Protein AF-A0A3S0EUJ0-F1 (afdb_monomer_lite)

pLDDT: mean 87.44, std 11.28, range [55.72, 98.38]

Foldseek 3Di:
DPPLLVVLLVVVCVVPPLPVPDDPVNLVVQLVVLVVQLVVLVCCLPVDDDDDDDPVNVVSVVSNVVSVSNNSSSVVVSVVSVVVVVD

Sequence (87 aa):
MCIEIAKERNSQDRKFPQNGKNTLAEWMLILSEEVGEAAKEACDTHFHPTPPEEVRTRILWRKLRYELIQVAAVTIVIIEWIDKKIG

Structure (mmCIF, N/CA/C/O backbone):
data_AF-A0A3S0EUJ0-F1
#
_entry.id   AF-A0A3S0EUJ0-F1
#
loop_
_atom_site.group_PDB
_atom_site.id
_atom_site.type_symbol
_atom_site.label_atom_id
_atom_site.label_alt_id
_atom_site.label_comp_id
_atom_site.label_asym_id
_atom_site.label_entity_id
_atom_site.label_seq_id
_atom_site.pdbx_PDB_ins_code
_atom_site.Cartn_x
_atom_site.Cartn_y
_atom_site.Cartn_z
_atom_site.occupancy
_atom_site.B_iso_or_equiv
_atom_site.auth_seq_id
_atom_site.auth_comp_id
_atom_site.auth_asym_id
_atom_site.auth_atom_id
_atom_site.pdbx_PDB_model_num
ATOM 1 N N . MET A 1 1 ? 2.523 -13.455 7.002 1.00 58.38 1 MET A N 1
ATOM 2 C CA . MET A 1 1 ? 2.583 -12.090 6.431 1.00 58.38 1 MET A CA 1
ATOM 3 C C . MET A 1 1 ? 4.025 -11.790 6.038 1.00 58.38 1 MET A C 1
ATOM 5 O O . MET A 1 1 ? 4.907 -12.088 6.835 1.00 58.38 1 MET A O 1
ATOM 9 N N . CYS A 1 2 ? 4.297 -11.287 4.827 1.00 81.56 2 CYS A N 1
ATOM 10 C CA . CYS A 1 2 ? 5.662 -10.906 4.432 1.00 81.56 2 CYS A CA 1
ATOM 11 C C . CYS A 1 2 ? 6.219 -9.861 5.411 1.00 81.56 2 CYS A C 1
ATOM 13 O O . CYS A 1 2 ? 5.538 -8.885 5.712 1.00 81.56 2 CYS A O 1
ATOM 15 N N . ILE A 1 3 ? 7.456 -10.046 5.886 1.00 89.00 3 ILE A N 1
ATOM 16 C CA . ILE A 1 3 ? 8.117 -9.139 6.846 1.00 89.00 3 ILE A CA 1
ATOM 17 C C . ILE A 1 3 ? 8.097 -7.683 6.351 1.00 89.00 3 ILE A C 1
ATOM 19 O O . ILE A 1 3 ? 7.953 -6.761 7.146 1.00 89.00 3 ILE A O 1
ATOM 23 N N . GLU A 1 4 ? 8.211 -7.468 5.041 1.00 91.19 4 GLU A N 1
ATOM 24 C CA . GLU A 1 4 ? 8.161 -6.132 4.439 1.00 91.19 4 GLU A CA 1
ATOM 25 C C . GLU A 1 4 ? 6.773 -5.488 4.524 1.00 91.19 4 GLU A C 1
ATOM 27 O O . GLU A 1 4 ? 6.708 -4.296 4.785 1.00 91.19 4 GLU A O 1
ATOM 32 N N . ILE A 1 5 ? 5.681 -6.256 4.415 1.00 91.75 5 ILE A N 1
ATOM 33 C CA . ILE A 1 5 ? 4.317 -5.731 4.615 1.00 91.75 5 ILE A CA 1
ATOM 34 C C . ILE A 1 5 ? 4.139 -5.288 6.066 1.00 91.75 5 ILE A C 1
ATOM 36 O O . ILE A 1 5 ? 3.615 -4.213 6.316 1.00 91.75 5 ILE A O 1
ATOM 40 N N . ALA A 1 6 ? 4.628 -6.073 7.032 1.00 91.00 6 ALA A N 1
ATOM 41 C CA . ALA A 1 6 ? 4.571 -5.687 8.443 1.00 91.00 6 ALA A CA 1
ATOM 42 C C . ALA A 1 6 ? 5.377 -4.404 8.723 1.00 91.00 6 ALA A C 1
ATOM 44 O O . ALA A 1 6 ? 4.936 -3.535 9.474 1.00 91.00 6 ALA A O 1
ATOM 45 N N . LYS A 1 7 ? 6.557 -4.269 8.100 1.00 92.62 7 LYS A N 1
ATOM 46 C CA . LYS A 1 7 ? 7.378 -3.053 8.186 1.00 92.62 7 LYS A CA 1
ATOM 47 C C . LYS A 1 7 ? 6.680 -1.854 7.553 1.00 92.62 7 LYS A C 1
ATOM 49 O O . LYS A 1 7 ? 6.665 -0.797 8.176 1.00 92.62 7 LYS A O 1
ATOM 54 N N . GLU A 1 8 ? 6.107 -2.020 6.364 1.00 93.62 8 GLU A N 1
ATOM 55 C CA . GLU A 1 8 ? 5.410 -0.936 5.676 1.00 93.62 8 GLU A CA 1
ATOM 56 C C . GLU A 1 8 ? 4.137 -0.541 6.418 1.00 93.62 8 GLU A C 1
ATOM 58 O O . GLU A 1 8 ? 3.938 0.634 6.678 1.00 93.62 8 GLU A O 1
ATOM 63 N N . ARG A 1 9 ? 3.347 -1.490 6.921 1.00 92.19 9 ARG A N 1
ATOM 64 C CA . ARG A 1 9 ? 2.199 -1.198 7.792 1.00 92.19 9 ARG A CA 1
ATOM 65 C C . ARG A 1 9 ? 2.595 -0.326 8.989 1.00 92.19 9 ARG A C 1
ATOM 67 O O . ARG A 1 9 ? 1.913 0.642 9.302 1.00 92.19 9 ARG A O 1
ATOM 74 N N . ASN A 1 10 ? 3.727 -0.614 9.635 1.00 90.06 10 ASN A N 1
ATOM 75 C CA . ASN A 1 10 ? 4.231 0.219 10.735 1.00 90.06 10 ASN A CA 1
ATOM 76 C C . ASN A 1 10 ? 4.743 1.596 10.270 1.00 90.06 10 ASN A C 1
ATOM 78 O O . ASN A 1 10 ? 4.792 2.533 11.068 1.00 90.06 10 ASN A O 1
ATOM 82 N N . SER A 1 11 ? 5.165 1.728 9.010 1.00 90.38 11 SER A N 1
ATOM 83 C CA . SER A 1 11 ? 5.548 3.010 8.408 1.00 90.38 11 SER A CA 1
ATOM 84 C C . SER A 1 11 ? 4.306 3.860 8.102 1.00 90.38 11 SER A C 1
ATOM 86 O O . SER A 1 11 ? 4.316 5.067 8.356 1.00 90.38 11 SER A O 1
ATOM 88 N N . GLN A 1 12 ? 3.216 3.221 7.667 1.00 88.00 12 GLN A N 1
ATOM 89 C CA . GLN A 1 12 ? 1.934 3.855 7.369 1.00 88.00 12 GLN A CA 1
ATOM 90 C C . GLN A 1 12 ? 1.316 4.509 8.611 1.00 88.00 12 GLN A C 1
ATOM 92 O O . GLN A 1 12 ? 0.783 5.604 8.498 1.00 88.00 12 GLN A O 1
ATOM 97 N N . ASP A 1 13 ? 1.514 3.961 9.817 1.00 85.38 13 ASP A N 1
ATOM 98 C CA . ASP A 1 13 ? 1.102 4.627 11.069 1.00 85.38 13 ASP A CA 1
ATOM 99 C C . ASP A 1 13 ? 1.786 5.998 11.282 1.00 85.38 13 ASP A C 1
ATOM 101 O O . ASP A 1 13 ? 1.249 6.864 11.976 1.00 85.38 13 ASP A O 1
ATOM 105 N N . ARG A 1 14 ? 2.974 6.218 10.694 1.00 86.12 14 ARG A N 1
ATOM 106 C CA . ARG A 1 14 ? 3.671 7.518 10.732 1.00 86.12 14 ARG A CA 1
ATOM 107 C C . ARG A 1 14 ? 3.178 8.467 9.643 1.00 86.12 14 ARG A C 1
ATOM 109 O O . ARG A 1 14 ? 3.088 9.663 9.905 1.00 86.12 14 ARG A O 1
ATOM 116 N N . LYS A 1 15 ? 2.897 7.944 8.442 1.00 84.38 15 LYS A N 1
ATOM 117 C CA . LYS A 1 15 ? 2.373 8.709 7.294 1.00 84.38 15 LYS A CA 1
ATOM 118 C C . LYS A 1 15 ? 0.925 9.155 7.548 1.00 84.38 15 LYS A C 1
ATOM 120 O O . LYS A 1 15 ? 0.593 10.322 7.370 1.00 84.38 15 LYS A O 1
ATOM 125 N N . PHE A 1 16 ? 0.098 8.235 8.039 1.00 83.94 16 PHE A N 1
ATOM 126 C CA . PHE A 1 16 ? -1.337 8.391 8.257 1.00 83.94 16 PHE A CA 1
ATOM 127 C C . PHE A 1 16 ? -1.722 7.880 9.654 1.00 83.94 16 PHE A C 1
ATOM 129 O O . PHE A 1 16 ? -2.193 6.751 9.813 1.00 83.94 16 PHE A O 1
ATOM 136 N N . PRO A 1 17 ? -1.532 8.700 10.703 1.00 80.38 17 PRO A N 1
ATOM 137 C CA . PRO A 1 17 ? -1.819 8.284 12.068 1.00 80.38 17 PRO A CA 1
ATOM 138 C C . PRO A 1 17 ? -3.286 7.884 12.257 1.00 80.38 17 PRO A C 1
ATOM 140 O O . PRO A 1 17 ? -4.195 8.670 11.992 1.00 80.38 17 PRO A O 1
ATOM 143 N N . GLN A 1 18 ? -3.529 6.701 12.826 1.00 75.62 18 GLN A N 1
ATOM 144 C CA . GLN A 1 18 ? -4.872 6.229 13.190 1.00 75.62 18 GLN A CA 1
ATOM 145 C C . GLN A 1 18 ? -5.415 6.909 14.469 1.00 75.6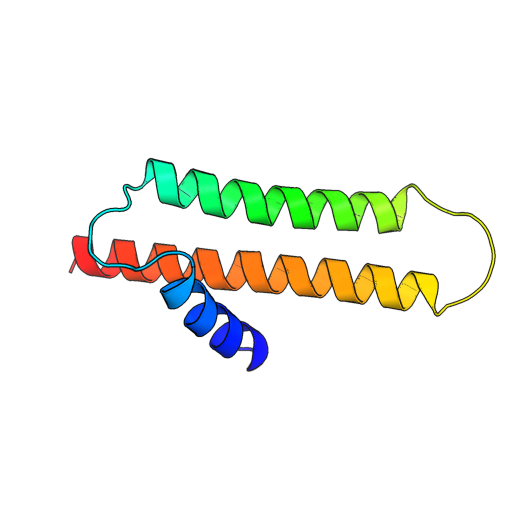2 18 GLN A C 1
ATOM 147 O O . GLN A 1 18 ? -5.933 6.255 15.371 1.00 75.62 18 GLN A O 1
ATOM 152 N N . ASN A 1 19 ? -5.295 8.233 14.580 1.00 76.50 19 ASN A N 1
ATOM 153 C CA . ASN A 1 19 ? -5.740 9.020 15.741 1.00 76.50 19 ASN A CA 1
ATOM 154 C C . ASN A 1 19 ? -7.225 9.439 15.670 1.00 76.50 19 ASN A C 1
ATOM 156 O O . ASN A 1 19 ? -7.644 10.349 16.382 1.00 76.50 19 ASN A O 1
ATOM 160 N N . GLY A 1 20 ? -8.009 8.805 14.793 1.00 69.44 20 GLY A N 1
ATOM 161 C CA . GLY A 1 20 ? -9.436 9.081 14.612 1.00 69.44 20 GLY A CA 1
ATOM 162 C C . GLY A 1 20 ? -9.766 10.262 13.696 1.00 69.44 20 GLY A C 1
ATOM 163 O O . GLY A 1 20 ? -10.946 10.535 13.501 1.00 69.44 20 GLY A O 1
ATOM 164 N N . LYS A 1 21 ? -8.767 10.942 13.116 1.00 77.88 21 LYS A N 1
ATOM 165 C CA . LYS A 1 21 ? -9.001 12.058 12.183 1.00 77.88 21 LYS A CA 1
ATOM 166 C C . LYS A 1 21 ? -9.419 11.610 10.783 1.00 77.88 21 LYS A C 1
ATOM 168 O O . LYS A 1 21 ? -10.192 12.315 10.153 1.00 77.88 21 LYS A O 1
ATOM 173 N N . ASN A 1 22 ? -8.953 10.443 10.340 1.00 86.25 22 ASN A N 1
ATOM 174 C CA . ASN A 1 22 ? -9.253 9.936 9.005 1.00 86.25 22 ASN A CA 1
ATOM 175 C C . ASN A 1 22 ? -10.645 9.288 8.960 1.00 86.25 22 ASN A C 1
ATOM 177 O O . ASN A 1 22 ? -10.974 8.406 9.764 1.00 86.25 22 ASN A O 1
ATOM 181 N N . THR A 1 23 ? -11.442 9.716 7.992 1.00 92.19 23 THR A N 1
ATOM 182 C CA . THR A 1 23 ? -12.727 9.154 7.578 1.00 92.19 23 THR 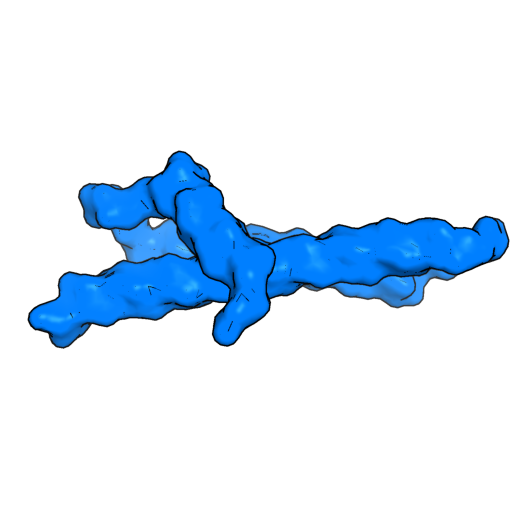A CA 1
ATOM 183 C C . THR A 1 23 ? -12.531 7.954 6.651 1.00 92.19 23 THR A C 1
ATOM 185 O O . THR A 1 23 ? -11.458 7.750 6.085 1.00 92.19 23 THR A O 1
ATOM 188 N N . LEU A 1 24 ? -13.591 7.164 6.437 1.00 91.88 24 LEU A N 1
ATOM 189 C CA . LEU A 1 24 ? -13.555 6.080 5.448 1.00 91.88 24 LEU A CA 1
ATOM 190 C C . LEU A 1 24 ? -13.236 6.610 4.040 1.00 91.88 24 LEU A C 1
ATOM 192 O O . LEU A 1 24 ? -12.509 5.962 3.299 1.00 91.88 24 LEU A O 1
ATOM 196 N N . ALA A 1 25 ? -13.743 7.793 3.681 1.00 95.00 25 ALA A N 1
ATOM 197 C CA . ALA A 1 25 ? -13.473 8.401 2.381 1.00 95.00 25 ALA A CA 1
ATOM 198 C C . ALA A 1 25 ? -11.982 8.731 2.200 1.00 95.00 25 ALA A C 1
ATOM 200 O O . ALA A 1 25 ? -11.417 8.423 1.155 1.00 95.00 25 ALA A O 1
ATOM 201 N N . GLU A 1 26 ? -11.330 9.289 3.223 1.00 93.75 26 GLU A N 1
ATOM 202 C CA . GLU A 1 26 ? -9.886 9.566 3.194 1.00 93.75 26 GLU A CA 1
ATOM 203 C C . GLU A 1 26 ? -9.062 8.278 3.142 1.00 93.75 26 GLU A C 1
ATOM 205 O O . GLU A 1 26 ? -8.091 8.199 2.398 1.00 93.75 26 GLU A O 1
ATOM 210 N N . TRP A 1 27 ? -9.477 7.232 3.857 1.00 94.44 27 TRP A N 1
ATOM 211 C CA . TRP A 1 27 ? -8.836 5.923 3.753 1.00 94.44 27 TRP A CA 1
ATOM 212 C C . TRP A 1 27 ? -8.947 5.314 2.356 1.00 94.44 27 TRP A C 1
ATOM 214 O O . TRP A 1 27 ? -7.960 4.810 1.824 1.00 94.44 27 TRP A O 1
ATOM 224 N N . MET A 1 28 ? -10.125 5.396 1.736 1.00 97.12 28 MET A N 1
ATOM 225 C CA . MET A 1 28 ? -10.319 4.929 0.363 1.00 97.12 28 MET A CA 1
ATOM 226 C C . MET A 1 28 ? -9.541 5.775 -0.649 1.00 97.12 28 MET A C 1
ATOM 228 O O . MET A 1 28 ? -9.074 5.227 -1.646 1.00 97.12 28 MET A O 1
ATOM 232 N N . LEU A 1 29 ? -9.362 7.076 -0.394 1.00 95.81 29 LEU A N 1
ATOM 233 C CA . LEU A 1 29 ? -8.499 7.946 -1.194 1.00 95.81 29 LEU A CA 1
ATOM 234 C C . LEU A 1 29 ? -7.040 7.477 -1.121 1.00 95.81 29 LEU A C 1
ATOM 236 O O . LEU A 1 29 ? -6.428 7.266 -2.162 1.00 95.81 29 LEU A O 1
ATOM 240 N N . ILE A 1 30 ? -6.516 7.251 0.089 1.00 94.94 30 ILE A N 1
ATOM 241 C CA . ILE A 1 30 ? -5.144 6.761 0.298 1.00 94.94 30 ILE A CA 1
ATOM 242 C C . ILE A 1 30 ? -4.956 5.406 -0.392 1.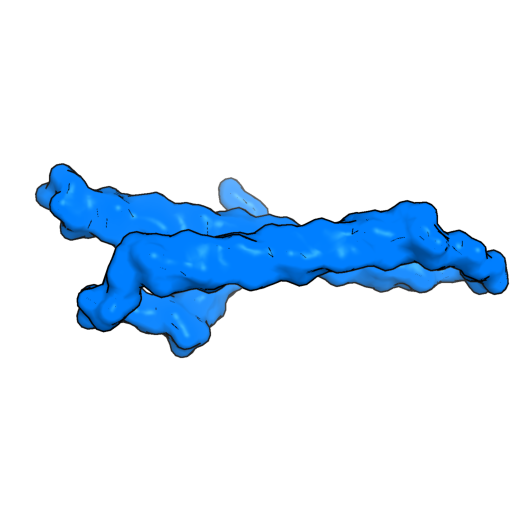00 94.94 30 ILE A C 1
ATOM 244 O O . ILE A 1 30 ? -4.001 5.225 -1.135 1.00 94.94 30 ILE A O 1
ATOM 248 N N . LEU A 1 31 ? -5.892 4.468 -0.220 1.00 97.31 31 LEU A N 1
ATOM 249 C CA . LEU A 1 31 ? -5.828 3.173 -0.903 1.00 97.31 31 LEU A CA 1
ATOM 250 C C . LEU A 1 31 ? -5.839 3.321 -2.431 1.00 97.31 31 LEU A C 1
ATOM 252 O O . LEU A 1 31 ? -5.120 2.603 -3.121 1.00 97.31 31 LEU A O 1
ATOM 256 N N . SER A 1 32 ? -6.657 4.234 -2.959 1.00 98.19 32 SER A N 1
ATOM 257 C CA . SER A 1 32 ? -6.753 4.469 -4.403 1.00 98.19 32 SER A CA 1
ATOM 258 C C . SER A 1 32 ? -5.460 5.040 -4.980 1.00 98.19 32 SER A C 1
ATOM 260 O O . SER A 1 32 ? -5.099 4.667 -6.094 1.00 98.19 32 SER A O 1
ATOM 262 N N . GLU A 1 33 ? -4.758 5.891 -4.230 1.00 97.50 33 GLU A N 1
ATOM 263 C CA . GLU A 1 33 ? -3.444 6.415 -4.617 1.00 97.50 33 GLU A CA 1
ATOM 264 C C . GLU A 1 33 ? -2.432 5.273 -4.784 1.00 97.50 33 GLU A C 1
ATOM 266 O O . GLU A 1 33 ? -1.878 5.100 -5.867 1.00 97.50 33 GLU A O 1
ATOM 271 N N . GLU A 1 34 ? -2.285 4.414 -3.769 1.00 97.62 34 GLU A N 1
ATOM 272 C CA . GLU A 1 34 ? -1.342 3.283 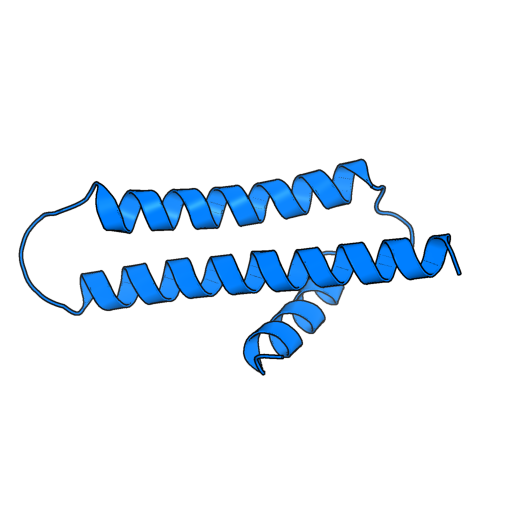-3.805 1.00 97.62 34 GLU A CA 1
ATOM 273 C C . GLU A 1 34 ? -1.682 2.285 -4.931 1.00 97.62 34 GLU A C 1
ATOM 275 O O . GLU A 1 34 ? -0.805 1.735 -5.602 1.00 97.62 34 GLU A O 1
ATOM 280 N N . VAL A 1 35 ? -2.978 2.054 -5.185 1.00 98.38 35 VAL A N 1
ATOM 281 C CA . VAL A 1 35 ? -3.435 1.235 -6.323 1.00 98.38 35 VAL A CA 1
ATOM 282 C C . VAL A 1 35 ? -3.089 1.905 -7.655 1.00 98.38 35 VAL A C 1
ATOM 284 O O . VAL A 1 35 ? -2.702 1.215 -8.600 1.00 98.38 35 VAL A O 1
ATOM 287 N N . GLY A 1 36 ? -3.210 3.229 -7.743 1.00 98.06 36 GLY A N 1
ATOM 288 C CA . GLY A 1 36 ? -2.825 4.016 -8.911 1.00 98.06 36 GLY A CA 1
ATOM 289 C C . GLY A 1 36 ? -1.327 3.930 -9.207 1.00 98.06 36 GLY A C 1
ATOM 290 O O . GLY A 1 36 ? -0.947 3.708 -10.359 1.00 98.06 36 GLY A O 1
ATOM 291 N N . GLU A 1 37 ? -0.479 4.024 -8.181 1.00 97.50 37 GLU A N 1
ATOM 292 C CA . GLU A 1 37 ? 0.974 3.852 -8.309 1.00 97.50 37 GLU A CA 1
ATOM 293 C C . GLU A 1 37 ? 1.331 2.433 -8.775 1.00 97.50 37 GLU A C 1
ATOM 295 O O . GLU A 1 37 ? 2.075 2.264 -9.747 1.00 97.50 37 GLU A O 1
ATOM 300 N N . ALA A 1 38 ? 0.716 1.404 -8.183 1.00 97.75 38 ALA A N 1
ATOM 301 C CA . ALA A 1 38 ? 0.900 0.022 -8.623 1.00 97.75 38 ALA A CA 1
ATOM 302 C C . ALA A 1 38 ? 0.451 -0.192 -10.081 1.00 97.75 38 ALA A C 1
ATOM 304 O O . ALA A 1 38 ? 1.143 -0.857 -10.858 1.00 97.75 38 ALA A O 1
ATOM 305 N N . ALA A 1 39 ? -0.684 0.388 -10.483 1.00 97.00 39 ALA A N 1
ATOM 306 C CA . ALA A 1 39 ? -1.183 0.309 -11.853 1.00 97.00 39 ALA A CA 1
ATOM 307 C C . ALA A 1 39 ? -0.239 1.002 -12.844 1.00 97.00 39 ALA A C 1
ATOM 309 O O . ALA A 1 39 ? 0.030 0.465 -13.921 1.00 97.00 39 ALA A O 1
ATOM 310 N N . LYS A 1 40 ? 0.312 2.162 -12.473 1.00 95.06 40 LYS A N 1
ATOM 311 C CA . LYS A 1 40 ? 1.312 2.872 -13.272 1.00 95.06 40 LYS A CA 1
ATOM 312 C C . LYS A 1 40 ? 2.570 2.029 -13.472 1.00 95.06 40 LYS A C 1
ATOM 314 O O . LYS A 1 40 ? 2.986 1.847 -14.611 1.00 95.06 40 LYS A O 1
ATOM 319 N N . GLU A 1 41 ? 3.142 1.468 -12.408 1.00 93.88 41 GLU A N 1
ATOM 320 C CA . GLU A 1 41 ? 4.357 0.644 -12.506 1.00 93.88 41 GLU A CA 1
ATOM 321 C C . GLU A 1 41 ? 4.110 -0.663 -13.290 1.00 93.88 41 GLU A C 1
ATOM 323 O O . GLU A 1 41 ? 4.985 -1.140 -14.020 1.00 93.88 41 GLU A O 1
ATOM 328 N N . ALA A 1 42 ? 2.895 -1.221 -13.227 1.00 91.75 42 ALA A N 1
ATOM 329 C CA . ALA A 1 42 ? 2.488 -2.338 -14.081 1.00 91.75 42 ALA A CA 1
ATOM 330 C C . ALA A 1 42 ? 2.410 -1.935 -15.565 1.00 91.75 42 ALA A C 1
ATOM 332 O O . ALA A 1 42 ? 2.933 -2.649 -16.426 1.00 91.75 42 ALA A O 1
ATOM 333 N N . CYS A 1 43 ? 1.815 -0.778 -15.870 1.00 90.50 43 CYS A N 1
ATOM 334 C CA . CYS A 1 43 ? 1.788 -0.218 -17.221 1.00 90.50 43 CYS A CA 1
ATOM 335 C C . CYS A 1 43 ? 3.200 0.063 -17.741 1.00 90.50 43 CYS A C 1
ATOM 337 O O . CYS A 1 43 ? 3.509 -0.306 -18.870 1.00 90.50 43 CYS A O 1
ATOM 339 N N . ASP A 1 44 ? 4.079 0.637 -16.920 1.00 86.44 44 ASP A N 1
ATOM 340 C CA . ASP A 1 44 ? 5.469 0.902 -17.292 1.00 86.44 44 ASP A CA 1
ATOM 341 C C . ASP A 1 44 ? 6.244 -0.393 -17.564 1.00 86.44 44 ASP A C 1
ATOM 343 O O . ASP A 1 44 ? 7.055 -0.448 -18.488 1.00 86.44 44 ASP A O 1
ATOM 347 N N . THR A 1 45 ? 5.942 -1.466 -16.828 1.00 80.62 45 THR A N 1
ATOM 348 C CA . THR A 1 45 ? 6.504 -2.802 -17.077 1.00 80.62 45 THR A CA 1
ATOM 349 C C . THR A 1 45 ? 6.036 -3.398 -18.411 1.00 80.62 45 THR A C 1
ATOM 351 O O . THR A 1 45 ? 6.798 -4.119 -19.054 1.00 80.62 45 THR A O 1
ATOM 354 N N . HIS A 1 46 ? 4.802 -3.114 -18.841 1.00 80.38 46 HIS A N 1
ATOM 355 C CA . HIS A 1 46 ? 4.193 -3.726 -20.026 1.00 80.38 46 HIS A CA 1
ATOM 356 C C . HIS A 1 46 ? 4.372 -2.906 -21.317 1.00 80.38 46 HIS A C 1
ATOM 358 O O . HIS A 1 46 ? 4.692 -3.467 -22.364 1.00 80.38 46 HIS A O 1
ATOM 364 N N . PHE A 1 47 ? 4.172 -1.586 -21.255 1.00 80.88 47 PHE A N 1
ATOM 365 C CA . PHE A 1 47 ? 4.062 -0.705 -22.424 1.00 80.88 47 PHE A CA 1
ATOM 366 C C . PHE A 1 47 ? 5.344 0.061 -22.777 1.00 80.88 47 PHE A C 1
ATOM 368 O O . PHE A 1 47 ? 5.394 0.657 -23.853 1.00 80.88 47 PHE A O 1
ATOM 375 N N . HIS A 1 48 ? 6.401 0.011 -21.955 1.00 70.38 48 HIS A N 1
ATOM 376 C CA . HIS A 1 48 ? 7.707 0.605 -22.281 1.00 70.38 48 HIS A CA 1
ATOM 377 C C . HIS A 1 48 ? 8.794 -0.439 -22.649 1.00 70.38 48 HIS A C 1
ATOM 379 O O . HIS A 1 48 ? 9.787 -0.572 -21.925 1.00 70.38 48 HIS A O 1
ATOM 385 N N . PRO A 1 49 ? 8.688 -1.163 -23.786 1.00 62.12 49 PRO A N 1
ATOM 386 C CA . PRO A 1 49 ? 9.765 -2.012 -24.280 1.00 62.12 49 PRO A CA 1
ATOM 387 C C . PRO A 1 49 ? 10.738 -1.200 -25.158 1.00 62.12 49 PRO A C 1
ATOM 389 O O . PRO A 1 49 ? 10.414 -0.786 -26.267 1.00 62.12 49 PRO A O 1
ATOM 392 N N . THR A 1 50 ? 11.96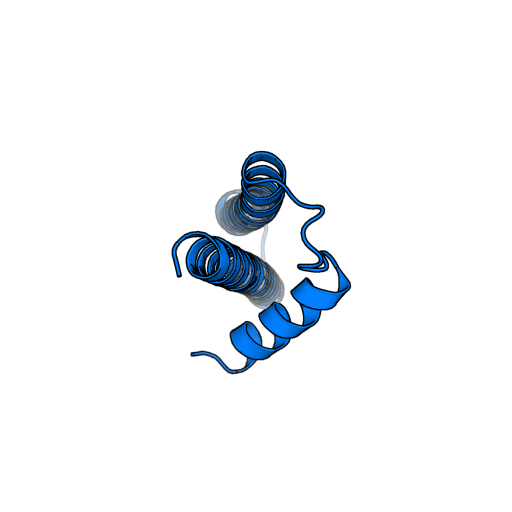9 -0.977 -24.696 1.00 55.72 50 THR A N 1
ATOM 393 C CA . THR A 1 50 ? 13.112 -0.610 -25.566 1.00 55.72 50 THR A CA 1
ATOM 394 C C . THR A 1 50 ? 14.398 -1.282 -25.033 1.00 55.72 50 THR A C 1
ATOM 396 O O . THR A 1 50 ? 14.511 -1.437 -23.814 1.00 55.72 50 THR A O 1
ATOM 399 N N . PRO A 1 51 ? 15.333 -1.752 -25.895 1.00 55.91 51 PRO A N 1
ATOM 400 C CA . PRO A 1 51 ? 16.222 -2.898 -25.600 1.00 55.91 51 PRO A CA 1
ATOM 401 C C . PRO A 1 51 ? 17.647 -2.512 -25.127 1.00 55.91 51 PRO A C 1
ATOM 403 O O . PRO A 1 51 ? 18.033 -1.359 -25.321 1.00 55.91 51 PRO A O 1
ATOM 406 N N . PRO A 1 52 ? 18.508 -3.477 -24.710 1.00 63.97 52 PRO A N 1
ATOM 407 C CA . PRO A 1 52 ? 18.378 -4.500 -23.654 1.00 63.97 52 PRO A CA 1
ATOM 408 C C . PRO A 1 52 ? 19.062 -4.002 -22.336 1.00 63.97 52 PRO A C 1
ATOM 410 O O . PRO A 1 52 ? 19.610 -2.906 -22.308 1.00 63.97 52 PRO A O 1
ATOM 413 N N . GLU A 1 53 ? 19.090 -4.642 -21.160 1.00 64.06 53 GLU A N 1
ATOM 414 C CA . GLU A 1 53 ? 18.934 -6.040 -20.740 1.00 64.06 53 GLU A CA 1
ATOM 415 C C . GLU A 1 53 ? 18.635 -6.050 -19.218 1.00 64.06 53 GLU A C 1
ATOM 417 O O . GLU A 1 53 ? 19.206 -5.241 -18.487 1.00 64.06 53 GLU A O 1
ATOM 422 N N . GLU A 1 54 ? 17.749 -6.938 -18.754 1.00 59.47 54 GLU A N 1
ATOM 423 C CA . GLU A 1 54 ? 17.489 -7.420 -17.372 1.00 59.47 54 GLU A CA 1
ATOM 424 C C . GLU A 1 54 ? 17.431 -6.450 -16.173 1.00 59.47 54 GLU A C 1
ATOM 426 O O . GLU A 1 54 ? 16.494 -6.514 -15.373 1.00 59.47 54 GLU A O 1
ATOM 431 N N . VAL A 1 55 ? 18.407 -5.562 -15.995 1.00 64.81 55 VAL A N 1
ATOM 432 C CA . VAL A 1 55 ? 18.509 -4.625 -14.870 1.00 64.81 55 VAL A CA 1
ATOM 433 C C . VAL A 1 55 ? 17.298 -3.695 -14.826 1.00 64.81 55 VAL A C 1
ATOM 435 O O . VAL A 1 55 ? 16.715 -3.509 -13.758 1.00 64.81 55 VAL A O 1
ATOM 438 N N . ARG A 1 56 ? 16.862 -3.167 -15.979 1.00 72.19 56 ARG A N 1
ATOM 439 C CA . ARG A 1 56 ? 15.667 -2.310 -16.064 1.00 72.19 56 ARG A CA 1
ATOM 440 C C . ARG A 1 56 ? 14.405 -3.085 -15.687 1.00 72.19 56 ARG A C 1
ATOM 442 O O . ARG A 1 56 ? 13.638 -2.616 -14.855 1.00 72.19 56 ARG A O 1
ATOM 449 N N . THR A 1 57 ? 14.242 -4.294 -16.217 1.00 76.44 57 THR A N 1
ATOM 450 C CA . THR A 1 57 ? 13.117 -5.181 -15.896 1.00 76.44 57 THR A CA 1
ATOM 451 C C . THR A 1 57 ? 13.081 -5.493 -14.403 1.00 76.44 57 THR A C 1
ATOM 453 O O . THR A 1 57 ? 12.045 -5.346 -13.763 1.00 76.44 57 THR A O 1
ATOM 456 N N . ARG A 1 58 ? 14.226 -5.826 -13.795 1.00 81.62 58 ARG A N 1
ATOM 457 C CA . ARG A 1 58 ? 14.322 -6.074 -12.350 1.00 81.62 58 ARG A CA 1
ATOM 458 C C . ARG A 1 58 ? 13.985 -4.836 -11.519 1.00 81.62 58 ARG A C 1
ATOM 460 O O . ARG A 1 58 ? 13.398 -4.985 -10.452 1.00 81.62 58 ARG A O 1
ATOM 467 N N . ILE A 1 59 ? 14.358 -3.636 -11.970 1.00 85.56 59 ILE A N 1
ATOM 468 C CA . ILE A 1 59 ? 13.988 -2.378 -11.305 1.00 85.56 59 ILE A CA 1
ATOM 469 C C . ILE A 1 59 ? 12.473 -2.168 -11.370 1.00 85.56 59 ILE A C 1
ATOM 471 O O . ILE A 1 59 ? 11.874 -1.924 -10.328 1.00 85.56 59 ILE A O 1
ATOM 475 N N . LEU A 1 60 ? 11.853 -2.326 -12.542 1.00 87.06 60 LEU A N 1
ATOM 476 C CA . LEU A 1 60 ? 10.404 -2.169 -12.714 1.00 87.06 60 LEU A CA 1
ATOM 477 C C . LEU A 1 60 ? 9.620 -3.182 -11.866 1.00 87.06 60 LEU A C 1
ATOM 479 O O . LEU A 1 60 ? 8.748 -2.797 -11.095 1.00 87.06 60 LEU A O 1
ATOM 483 N N . TRP A 1 61 ? 10.020 -4.458 -11.867 1.00 89.25 61 TRP A N 1
ATOM 484 C CA . TRP A 1 61 ? 9.417 -5.467 -10.987 1.00 89.25 61 TRP A CA 1
ATOM 485 C C . TRP A 1 61 ? 9.613 -5.165 -9.498 1.00 89.25 61 TRP A C 1
ATOM 487 O O . TRP A 1 61 ? 8.732 -5.456 -8.691 1.00 89.25 61 TRP A O 1
ATOM 497 N N . ARG A 1 62 ? 10.760 -4.593 -9.106 1.00 91.38 62 ARG A N 1
ATOM 498 C CA . ARG A 1 62 ? 11.002 -4.171 -7.718 1.00 91.38 62 ARG A CA 1
ATOM 499 C C . ARG A 1 62 ? 10.096 -3.015 -7.313 1.00 91.38 62 ARG A C 1
ATOM 501 O O . ARG A 1 62 ? 9.603 -3.046 -6.192 1.00 91.38 62 ARG A O 1
ATOM 508 N N . LYS A 1 63 ? 9.881 -2.043 -8.201 1.00 93.25 63 LYS A N 1
ATOM 509 C CA . LYS A 1 63 ? 8.962 -0.926 -7.971 1.00 93.25 63 LYS A CA 1
ATOM 510 C C . LYS A 1 63 ? 7.520 -1.399 -7.883 1.00 93.25 63 LYS A C 1
ATOM 512 O O . LYS A 1 63 ? 6.888 -1.177 -6.865 1.00 93.25 63 LYS A O 1
ATOM 517 N N . LEU A 1 64 ? 7.054 -2.186 -8.853 1.00 94.69 64 LEU A N 1
ATOM 518 C CA . LEU A 1 64 ? 5.715 -2.772 -8.804 1.00 94.69 64 LEU A CA 1
ATOM 519 C C . LEU A 1 64 ? 5.496 -3.570 -7.512 1.00 94.69 64 LEU A C 1
ATOM 521 O O . LEU A 1 64 ? 4.480 -3.425 -6.841 1.00 94.69 64 LEU A O 1
ATOM 525 N N . ARG A 1 65 ? 6.473 -4.396 -7.122 1.00 95.31 65 ARG A N 1
ATOM 526 C CA . ARG A 1 65 ? 6.412 -5.132 -5.856 1.00 95.31 65 ARG A CA 1
ATOM 527 C C . ARG A 1 65 ? 6.351 -4.198 -4.646 1.00 95.31 65 ARG A C 1
ATOM 529 O O . ARG A 1 65 ? 5.671 -4.534 -3.681 1.00 95.31 65 ARG A O 1
ATOM 536 N N . TYR A 1 66 ? 7.087 -3.091 -4.673 1.00 95.44 66 TYR A N 1
ATOM 537 C CA . TYR A 1 66 ? 7.067 -2.088 -3.615 1.00 95.44 66 TYR A CA 1
ATOM 538 C C . TYR A 1 66 ? 5.678 -1.450 -3.491 1.00 95.44 66 TYR A C 1
ATOM 540 O O . TYR A 1 66 ? 5.118 -1.493 -2.398 1.00 95.44 66 TYR A O 1
ATOM 548 N N . GLU A 1 67 ? 5.063 -1.026 -4.597 1.00 97.19 67 GLU A N 1
ATOM 549 C CA . GLU A 1 67 ? 3.712 -0.443 -4.556 1.00 97.19 67 GLU A CA 1
ATOM 550 C C . GLU A 1 67 ? 2.654 -1.455 -4.112 1.00 97.19 67 GLU A C 1
ATOM 552 O O . GLU A 1 67 ? 1.808 -1.157 -3.276 1.00 97.19 67 GLU A O 1
ATOM 557 N N . LEU A 1 68 ? 2.749 -2.716 -4.546 1.00 97.19 68 LEU A N 1
ATOM 558 C CA . LEU A 1 68 ? 1.852 -3.771 -4.057 1.00 97.19 68 LEU A CA 1
ATOM 559 C C . LEU A 1 68 ? 1.996 -4.028 -2.546 1.00 97.19 68 LEU A C 1
ATOM 561 O O . LEU A 1 68 ? 1.022 -4.398 -1.885 1.00 97.19 68 LEU A O 1
ATOM 565 N N . ILE A 1 69 ? 3.194 -3.841 -1.983 1.00 96.75 69 ILE A N 1
ATOM 566 C CA . ILE A 1 69 ? 3.406 -3.906 -0.531 1.00 96.75 69 ILE A CA 1
ATOM 567 C C . ILE A 1 69 ? 2.724 -2.721 0.161 1.00 96.75 69 ILE A C 1
ATOM 569 O O . ILE A 1 69 ? 2.108 -2.939 1.207 1.00 96.75 69 ILE A O 1
ATOM 573 N N . GLN A 1 70 ? 2.784 -1.513 -0.410 1.00 96.00 70 GLN A N 1
ATOM 574 C CA . GLN A 1 70 ? 2.074 -0.346 0.124 1.00 96.00 70 GLN A CA 1
ATOM 575 C C . GLN A 1 70 ? 0.552 -0.550 0.084 1.00 96.00 70 GLN A C 1
ATOM 577 O O . GLN A 1 70 ? -0.103 -0.405 1.116 1.00 96.00 70 GLN A O 1
ATOM 582 N N . VAL A 1 71 ? 0.002 -1.032 -1.039 1.00 97.69 71 VAL A N 1
ATOM 583 C CA . VAL A 1 71 ? -1.423 -1.401 -1.169 1.00 97.69 71 VAL A CA 1
ATOM 584 C C . VAL A 1 71 ? -1.841 -2.384 -0.074 1.00 97.69 71 VAL A C 1
ATOM 586 O O . VAL A 1 71 ? -2.851 -2.179 0.605 1.00 97.69 71 VAL A O 1
ATOM 589 N N . ALA A 1 72 ? -1.061 -3.448 0.138 1.00 97.31 72 ALA A N 1
ATOM 590 C CA . ALA A 1 72 ? -1.353 -4.434 1.175 1.00 97.31 72 ALA A CA 1
ATOM 591 C C . ALA A 1 72 ? -1.294 -3.824 2.586 1.00 97.31 72 ALA A C 1
ATOM 593 O O . ALA A 1 72 ? -2.164 -4.099 3.413 1.00 97.31 72 ALA A O 1
ATOM 594 N N . ALA A 1 73 ? -0.292 -2.987 2.863 1.00 95.88 73 ALA A N 1
ATOM 595 C CA . ALA A 1 73 ? -0.128 -2.319 4.149 1.00 95.88 73 ALA A CA 1
ATOM 596 C C . ALA A 1 73 ? -1.286 -1.358 4.457 1.00 95.88 73 ALA A C 1
ATOM 598 O O . ALA A 1 73 ? -1.852 -1.425 5.548 1.00 95.88 73 ALA A O 1
ATOM 599 N N . VAL A 1 74 ? -1.682 -0.520 3.494 1.00 95.56 74 VAL A N 1
ATOM 600 C CA . VAL A 1 74 ? -2.830 0.388 3.633 1.00 95.56 74 VAL A CA 1
ATOM 601 C C . VAL A 1 74 ? -4.125 -0.402 3.800 1.00 95.56 74 VAL A C 1
ATOM 603 O O . VAL A 1 74 ? -4.917 -0.088 4.683 1.00 95.56 74 VAL A O 1
ATOM 606 N N . THR A 1 75 ? -4.322 -1.484 3.043 1.00 97.12 75 THR A N 1
ATOM 607 C CA . THR A 1 75 ? -5.504 -2.350 3.198 1.00 97.12 75 THR A CA 1
ATOM 608 C C . THR A 1 75 ? -5.617 -2.902 4.622 1.00 97.12 75 THR A C 1
ATOM 610 O O . THR A 1 75 ? -6.694 -2.865 5.213 1.00 97.12 75 THR A O 1
ATOM 613 N N . ILE A 1 76 ? -4.506 -3.367 5.205 1.00 95.19 76 ILE A N 1
ATOM 614 C CA . ILE A 1 76 ? -4.475 -3.841 6.597 1.00 95.19 76 ILE A CA 1
ATOM 615 C C . ILE A 1 76 ? -4.829 -2.710 7.570 1.00 95.19 76 ILE A C 1
ATOM 617 O O . ILE A 1 76 ? -5.651 -2.921 8.456 1.00 95.19 76 ILE A O 1
ATOM 621 N N . VAL A 1 77 ? -4.269 -1.510 7.390 1.00 93.81 77 VAL A N 1
ATOM 622 C CA . VAL A 1 77 ? -4.584 -0.331 8.222 1.00 93.81 77 VAL A CA 1
ATOM 623 C C . VAL A 1 77 ? -6.079 -0.003 8.189 1.00 93.81 77 VAL A C 1
ATOM 625 O O . VAL A 1 77 ? -6.669 0.296 9.227 1.00 93.81 77 VAL A O 1
ATOM 628 N N . ILE A 1 78 ? -6.708 -0.092 7.017 1.00 95.00 78 ILE A N 1
ATOM 629 C CA . ILE A 1 78 ? -8.146 0.148 6.859 1.00 95.00 78 ILE A CA 1
ATOM 630 C C . ILE A 1 78 ? -8.956 -0.919 7.595 1.00 95.00 78 ILE A C 1
ATOM 632 O O . ILE A 1 78 ? -9.891 -0.568 8.312 1.00 95.00 78 ILE A O 1
ATOM 636 N N . ILE A 1 79 ? -8.588 -2.198 7.467 1.00 95.25 79 ILE A N 1
ATOM 637 C CA . ILE A 1 79 ? -9.239 -3.296 8.197 1.00 95.25 79 ILE A CA 1
ATOM 638 C C . ILE A 1 79 ? -9.133 -3.063 9.708 1.00 95.25 79 ILE A C 1
ATOM 640 O O . ILE A 1 79 ? -10.152 -3.046 10.384 1.00 95.25 79 ILE A O 1
ATOM 644 N N . GLU A 1 80 ? -7.940 -2.769 10.229 1.00 93.06 80 GLU A N 1
ATOM 645 C CA . GLU A 1 80 ? -7.737 -2.476 11.655 1.00 93.06 80 GLU A CA 1
ATOM 646 C C . GLU A 1 80 ? -8.561 -1.267 12.132 1.00 93.06 80 GLU A C 1
ATOM 648 O O . GLU A 1 80 ? -9.067 -1.251 13.257 1.00 93.06 80 GLU A O 1
ATOM 653 N N . TRP A 1 81 ? -8.694 -0.229 11.300 1.00 92.75 81 TRP A N 1
ATOM 654 C CA . TRP A 1 81 ? -9.524 0.936 11.605 1.00 92.75 81 TRP 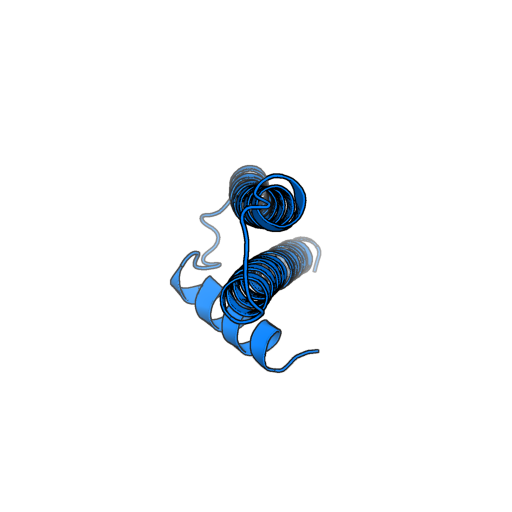A CA 1
ATOM 655 C C . TRP A 1 81 ? -11.017 0.588 11.623 1.00 92.75 81 TRP A C 1
ATOM 657 O O . TRP A 1 81 ? -11.740 1.093 12.484 1.00 92.75 81 TRP A O 1
ATOM 667 N N . ILE A 1 82 ? -11.478 -0.272 10.707 1.00 93.69 82 ILE A N 1
ATOM 668 C CA . ILE A 1 82 ? -12.855 -0.784 10.684 1.00 93.69 82 ILE A CA 1
ATOM 669 C C . ILE A 1 82 ? -13.105 -1.643 11.923 1.00 93.69 82 ILE A C 1
ATOM 671 O O . ILE A 1 82 ? -14.086 -1.400 12.622 1.00 93.69 82 ILE A O 1
ATOM 675 N N . ASP A 1 83 ? -12.202 -2.572 12.238 1.00 94.31 83 ASP A N 1
ATOM 676 C CA . ASP A 1 83 ? -12.293 -3.467 13.394 1.00 94.31 83 ASP A CA 1
ATOM 677 C C . ASP A 1 83 ? -12.437 -2.675 14.701 1.00 94.31 83 ASP A C 1
ATOM 679 O O . ASP A 1 83 ? -13.289 -2.992 15.525 1.00 94.31 83 ASP A O 1
ATOM 683 N N . LYS A 1 84 ? -11.697 -1.567 14.859 1.00 91.19 84 LYS A N 1
ATOM 684 C CA . LYS A 1 84 ? -11.834 -0.644 16.006 1.00 91.19 84 LYS A CA 1
ATOM 685 C C . LYS A 1 84 ? -13.186 0.070 16.096 1.00 91.19 84 LYS A C 1
ATOM 687 O O . LYS A 1 84 ? -13.484 0.646 17.137 1.00 91.19 84 LYS A O 1
ATOM 692 N N . LYS A 1 85 ? -13.946 0.149 15.002 1.00 88.00 85 LYS A N 1
ATOM 693 C CA . LYS A 1 85 ? -15.264 0.804 14.960 1.00 88.00 85 LYS A CA 1
ATOM 694 C C . LYS A 1 85 ? -16.424 -0.160 15.143 1.00 88.00 85 LYS A C 1
ATOM 696 O O . LYS A 1 85 ? -17.495 0.288 15.544 1.00 88.00 85 LYS A O 1
ATOM 701 N N . ILE A 1 86 ? -16.236 -1.419 14.755 1.00 91.69 86 ILE A N 1
ATOM 702 C CA . ILE A 1 86 ? -17.267 -2.457 14.853 1.00 91.69 86 ILE A CA 1
ATOM 703 C C . ILE A 1 86 ? -17.089 -3.358 16.084 1.00 91.69 86 ILE A C 1
ATOM 705 O O . ILE A 1 86 ? -18.033 -4.065 16.431 1.00 91.69 86 ILE A O 1
ATOM 709 N N . GLY A 1 87 ? -15.907 -3.346 16.711 1.00 64.38 87 GLY A N 1
ATOM 710 C CA . GLY A 1 87 ? -15.646 -3.902 18.045 1.00 64.38 87 GLY A CA 1
ATOM 711 C C . GLY A 1 87 ? -15.957 -2.922 19.167 1.00 64.38 87 GLY A C 1
ATOM 712 O O . GLY A 1 87 ? -16.099 -3.411 20.308 1.00 64.38 87 GLY A O 1
#

Radius of gyration: 15.49 Å; chains: 1; bounding box: 36×24×44 Å

Secondary structure (DSSP, 8-state):
--HHHHHHHHHHHHHS--SS---HHHHHHHHHHHHHHHHHHHHHHHH---S--THHHHHHHHHHHHHHHHHHHHHHHHHHHHHHHH-